Protein AF-A0AAV7X5I0-F1 (afdb_monomer)

InterPro domains:
  IPR001128 Cytochrome P450 [PF00067] (18-80)
  IPR002403 Cytochrome P450, E-class, group IV [PR00465] (37-55)
  IPR002403 Cytochrome P450, E-class, group IV [PR00465] (61-77)
  IPR002403 Cytochrome P450, E-class, group IV [PR00465] (77-90)
  IPR017972 Cytochrome P450, conserved site [PS00086] (70-79)
  IPR036396 Cytochrome P450 superfamily [G3DSA:1.10.630.10] (1-82)
  IPR036396 Cytochrome P450 superfamily [SSF48264] (2-80)
  IPR050476 Insect Cytochrome P450 Detoxification [PTHR24292] (2-80)

Mean predicted aligned error: 6.14 Å

Sequence (90 aa):
MHRVVTKEYTLPISTKNGKPAVLPKDMLVLIPVFSIHRDPEFYPDPDKFNPDNFTAEAKRARPSYTFMPFGEGPRICIGECYICSGLASL

Radius of gyration: 16.37 Å; Cα contacts (8 Å, |Δi|>4): 79; chains: 1; bounding box: 37×34×40 Å

Secondary structure (DSSP, 8-state):
-EEE-SS-EEE---STTPPPEEE-TT-EEE--HHHHTT-TTTSSSTTS--GGGGSHHHHHHSPTTS--TT--GGG--TTHHHHHHHHTT-

Nearest PDB structures (foldseek):
  6ma8-assembly1_A  TM=8.990E-01  e=1.077E-04  Homo sapiens
  7f3w-assembly3_C  TM=7.722E-01  e=1.964E-03  Deinococcus apachensis
  7f3w-assembly4_D  TM=7.012E-01  e=1.402E-03  Deinococcus apachensis
  7f3h-assembly3_C  TM=7.128E-01  e=1.716E-03  Deinococcus aerius
  6n6q-assembly2_B  TM=6.724E-01  e=6.624E-03  Mycobacterium phage Adler

pLDDT: mean 87.1, std 12.87, range [37.62, 96.38]

Foldseek 3Di:
DKDFAQCWDFDDQDDPPDDTDIDHGRDIDDDPLVCLQQPCVLPPPSVDDDCVCPDPVNVVPGDPPSDQPQHDDPRGHPCPVVVVVVVVVD

Structure (mmCIF, N/CA/C/O backbone):
data_AF-A0AAV7X5I0-F1
#
_entry.id   AF-A0AAV7X5I0-F1
#
loop_
_atom_site.group_PDB
_atom_site.id
_atom_site.type_symbol
_atom_site.label_atom_id
_atom_site.label_alt_id
_atom_site.label_comp_id
_atom_site.label_asym_id
_atom_site.label_entity_id
_atom_site.label_seq_id
_atom_site.pdbx_PDB_ins_code
_atom_site.Cartn_x
_atom_site.Cartn_y
_atom_site.Cartn_z
_atom_site.occupancy
_atom_site.B_iso_or_equiv
_atom_site.auth_seq_id
_atom_site.auth_comp_id
_atom_site.auth_asym_id
_atom_site.auth_atom_id
_atom_site.pdbx_PDB_model_num
ATOM 1 N N . MET A 1 1 ? -4.862 -6.106 3.240 1.00 70.19 1 MET A N 1
ATOM 2 C CA . MET A 1 1 ? -4.276 -5.573 4.490 1.00 70.19 1 MET A CA 1
ATOM 3 C C . MET A 1 1 ? -5.354 -4.822 5.262 1.00 70.19 1 MET A C 1
ATOM 5 O O . MET A 1 1 ? -5.500 -3.622 5.080 1.00 70.19 1 MET A O 1
ATOM 9 N N . HIS A 1 2 ? -6.165 -5.536 6.043 1.00 83.00 2 HIS A N 1
ATOM 10 C CA . HIS A 1 2 ? -7.239 -4.932 6.831 1.00 83.00 2 HIS A CA 1
ATOM 11 C C . HIS A 1 2 ? -6.837 -4.889 8.309 1.00 83.00 2 HIS A C 1
ATOM 13 O O . HIS A 1 2 ? -6.196 -5.812 8.821 1.00 83.00 2 HIS A O 1
ATOM 19 N N . ARG A 1 3 ? -7.170 -3.797 8.989 1.00 90.12 3 ARG A N 1
ATOM 20 C CA . ARG A 1 3 ? -6.995 -3.620 10.432 1.00 90.12 3 ARG A CA 1
ATOM 21 C C . ARG A 1 3 ? -8.335 -3.261 11.039 1.00 90.12 3 ARG A C 1
ATOM 23 O O . ARG A 1 3 ? -9.142 -2.623 10.382 1.00 90.12 3 ARG A O 1
ATOM 30 N N . VAL A 1 4 ? -8.549 -3.670 12.278 1.00 94.38 4 VAL A N 1
ATOM 31 C CA . VAL A 1 4 ? -9.718 -3.267 13.055 1.00 94.38 4 VAL A CA 1
ATOM 32 C C . VAL A 1 4 ? -9.221 -2.425 14.213 1.00 94.38 4 VAL A C 1
ATOM 34 O O . VAL A 1 4 ? -8.223 -2.767 14.854 1.00 94.38 4 VAL A O 1
ATOM 37 N N . VAL A 1 5 ? -9.885 -1.304 14.437 1.00 95.31 5 VAL A N 1
ATOM 38 C CA . VAL A 1 5 ? -9.553 -0.366 15.503 1.00 95.31 5 VAL A CA 1
ATOM 39 C C . VAL A 1 5 ? -10.005 -0.967 16.832 1.00 95.31 5 VAL A C 1
ATOM 41 O O . VAL A 1 5 ? -11.194 -1.104 17.088 1.00 95.31 5 VAL A O 1
ATOM 44 N N . THR A 1 6 ? -9.066 -1.363 17.690 1.00 95.94 6 THR A N 1
ATOM 45 C CA . THR A 1 6 ? -9.392 -2.031 18.966 1.00 95.94 6 THR A CA 1
ATOM 46 C C . THR A 1 6 ? -9.731 -1.056 20.092 1.00 95.94 6 THR A C 1
ATOM 48 O O . THR A 1 6 ? -10.402 -1.426 21.056 1.00 95.94 6 THR A O 1
ATOM 51 N N . LYS A 1 7 ? -9.265 0.190 19.979 1.00 95.44 7 LYS A N 1
ATOM 52 C CA . LYS A 1 7 ? -9.530 1.303 20.892 1.00 95.44 7 LYS A CA 1
ATOM 53 C C . LYS A 1 7 ? -9.684 2.564 20.061 1.00 95.44 7 LYS A C 1
ATOM 55 O O . LYS A 1 7 ? -8.946 2.723 19.091 1.00 95.44 7 LYS A O 1
ATOM 60 N N . GLU A 1 8 ? -10.614 3.429 20.451 1.00 95.00 8 GLU A N 1
ATOM 61 C CA . GLU A 1 8 ? -10.768 4.732 19.808 1.00 95.00 8 GLU A CA 1
ATOM 62 C C . GLU A 1 8 ? -9.429 5.474 19.799 1.00 95.00 8 GLU A C 1
ATOM 64 O O . GLU A 1 8 ? -8.712 5.503 20.804 1.00 95.00 8 GLU A O 1
ATOM 69 N N . TYR A 1 9 ? -9.068 6.010 18.636 1.00 92.50 9 TYR A N 1
ATOM 70 C CA . TYR A 1 9 ? -7.775 6.643 18.438 1.00 92.50 9 TYR A CA 1
ATOM 71 C C . TYR A 1 9 ? -7.878 7.797 17.447 1.00 92.50 9 TYR A C 1
ATOM 73 O O . TYR A 1 9 ? -8.384 7.635 16.336 1.00 92.50 9 TYR A O 1
ATOM 81 N N . THR A 1 10 ? -7.355 8.956 17.833 1.00 91.44 10 THR A N 1
ATOM 82 C CA . THR A 1 10 ? -7.223 10.103 16.933 1.00 91.44 10 THR A CA 1
ATOM 83 C C . THR A 1 10 ? -5.917 9.976 16.168 1.00 91.44 10 THR A C 1
ATOM 85 O O . THR A 1 10 ? -4.838 10.065 16.756 1.00 91.44 10 THR A O 1
ATOM 88 N N . LEU A 1 11 ? -6.009 9.776 14.853 1.00 88.25 11 LEU A N 1
ATOM 89 C CA . LEU A 1 11 ? -4.835 9.763 13.992 1.00 88.25 11 LEU A CA 1
ATOM 90 C C . LEU A 1 11 ? -4.163 11.144 14.006 1.00 88.25 11 LEU A C 1
ATOM 92 O O . LEU A 1 11 ? -4.856 12.159 13.844 1.00 88.25 11 LEU A O 1
ATOM 96 N N . PRO A 1 12 ? -2.826 11.207 14.139 1.00 84.69 12 PRO A N 1
ATOM 97 C CA . PRO A 1 12 ? -2.103 12.451 13.923 1.00 84.69 12 PRO A CA 1
ATOM 98 C C . PRO A 1 12 ? -2.302 12.919 12.475 1.00 84.69 12 PRO A C 1
ATOM 100 O O . PRO A 1 12 ? -2.513 12.108 11.566 1.00 84.69 12 PRO A O 1
ATOM 103 N N . ILE A 1 13 ? -2.245 14.234 12.245 1.00 79.00 13 ILE A N 1
ATOM 104 C CA . ILE A 1 13 ? -2.418 14.813 10.906 1.00 79.00 13 ILE A CA 1
ATOM 105 C C . ILE A 1 13 ? -1.345 14.230 9.981 1.00 79.00 13 ILE A C 1
ATOM 107 O O . ILE A 1 13 ? -0.160 14.513 10.129 1.00 79.00 13 ILE A O 1
ATOM 111 N N . SER A 1 14 ? -1.782 13.377 9.055 1.00 66.56 14 SER A N 1
ATOM 112 C CA . SER A 1 14 ? -0.897 12.575 8.199 1.00 66.56 14 SER A CA 1
ATOM 113 C C . SER A 1 14 ? -0.856 13.072 6.750 1.00 66.56 14 SER A C 1
ATOM 115 O O . SER A 1 14 ? 0.012 12.672 5.983 1.00 66.56 14 SER A O 1
ATOM 117 N N . THR A 1 15 ? -1.789 13.940 6.351 1.00 67.25 15 THR A N 1
ATOM 118 C CA . THR A 1 15 ? -1.860 14.510 4.998 1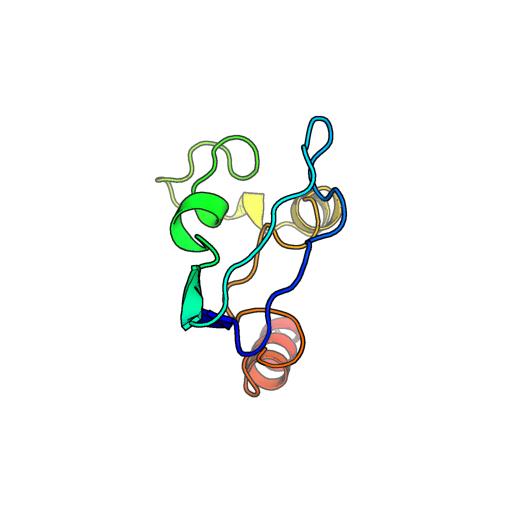.00 67.25 15 THR A CA 1
ATOM 119 C C . THR A 1 15 ? -1.562 16.007 5.035 1.00 67.25 15 THR A C 1
ATOM 121 O O . THR A 1 15 ? -1.898 16.683 6.006 1.00 67.25 15 THR A O 1
ATOM 124 N N . LYS A 1 16 ? -0.947 16.544 3.967 1.00 63.34 16 LYS A N 1
ATOM 125 C CA . LYS A 1 16 ? -0.514 17.957 3.872 1.00 63.34 16 LYS A CA 1
ATOM 126 C C . LYS A 1 16 ? -1.632 18.981 4.156 1.00 63.34 16 LYS A C 1
ATOM 128 O O . LYS A 1 16 ? -1.326 20.075 4.604 1.00 63.34 16 LYS A O 1
ATOM 133 N N . ASN A 1 17 ? -2.900 18.601 3.957 1.00 67.25 17 ASN A N 1
ATOM 134 C CA . ASN A 1 17 ? -4.101 19.405 4.243 1.00 67.25 17 ASN A CA 1
ATOM 135 C C . ASN A 1 17 ? -5.088 18.680 5.187 1.00 67.25 17 ASN A C 1
ATOM 137 O O . ASN A 1 17 ? -6.299 18.898 5.133 1.00 67.25 17 ASN A O 1
ATOM 141 N N . GLY A 1 18 ? -4.596 17.737 5.990 1.00 66.00 18 GLY A N 1
ATOM 142 C CA . GLY A 1 18 ? -5.426 16.820 6.763 1.00 66.00 18 GLY A CA 1
ATOM 143 C C . GLY A 1 18 ? -6.046 17.447 8.001 1.00 66.00 18 GLY A C 1
ATOM 144 O O . GLY A 1 18 ? -5.381 18.134 8.771 1.00 66.00 18 GLY A O 1
ATOM 145 N N . LYS A 1 19 ? -7.320 17.140 8.242 1.00 75.44 19 LYS A N 1
ATOM 146 C CA . LYS A 1 19 ? -7.924 17.297 9.569 1.00 75.44 19 LYS A CA 1
ATOM 147 C C . LYS A 1 19 ? -7.592 16.062 10.418 1.00 75.44 19 LYS A C 1
ATOM 149 O O . LYS A 1 19 ? -7.450 14.978 9.848 1.00 75.44 19 LYS A O 1
ATOM 154 N N . PRO A 1 20 ? -7.491 16.190 11.754 1.00 81.44 20 PRO A N 1
ATOM 155 C CA . PRO A 1 20 ? -7.418 15.030 12.636 1.00 81.44 20 PRO A CA 1
ATOM 156 C C . PRO A 1 20 ? -8.605 14.101 12.368 1.00 81.44 20 PRO A C 1
ATOM 158 O O . PRO A 1 20 ? -9.752 14.551 12.342 1.00 81.44 20 PRO A O 1
ATOM 161 N N . ALA A 1 21 ? -8.325 12.820 12.145 1.00 86.19 21 ALA A N 1
ATOM 162 C CA . ALA A 1 21 ? -9.349 11.812 11.912 1.00 86.19 21 ALA A CA 1
ATOM 163 C C . ALA A 1 21 ? -9.488 10.948 13.166 1.00 86.19 21 ALA A C 1
ATOM 165 O O . ALA A 1 21 ? -8.523 10.317 13.599 1.00 86.19 21 ALA A O 1
ATOM 166 N N . VAL A 1 22 ? -10.685 10.928 13.749 1.00 91.50 22 VAL A N 1
ATOM 167 C CA . VAL A 1 22 ? -11.014 10.011 14.843 1.00 91.50 22 VAL A CA 1
ATOM 168 C C . VAL A 1 22 ? -11.382 8.667 14.233 1.00 91.50 22 VAL A C 1
ATOM 170 O O . VAL A 1 22 ? -12.247 8.601 13.361 1.00 91.50 22 VAL A O 1
A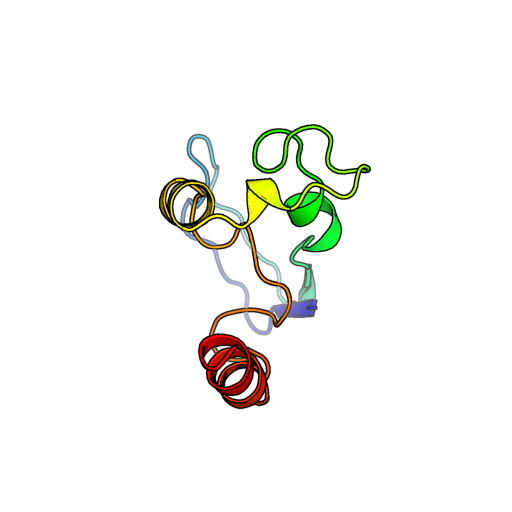TOM 173 N N . LEU A 1 23 ? -10.715 7.608 14.682 1.00 93.06 23 LEU A N 1
ATOM 174 C CA . LEU A 1 23 ? -11.027 6.233 14.327 1.00 93.06 23 LEU A CA 1
ATOM 175 C C . LEU A 1 23 ? -11.887 5.616 15.436 1.00 93.06 23 LEU A C 1
ATOM 177 O O . LEU A 1 23 ? -11.360 5.363 16.525 1.00 93.06 23 LEU A O 1
ATOM 181 N N . PRO A 1 24 ? -13.184 5.360 15.192 1.00 95.12 24 PRO A N 1
ATOM 182 C CA . PRO A 1 24 ? -14.042 4.697 16.160 1.00 95.12 24 PRO A CA 1
ATOM 183 C C . PRO A 1 24 ? -13.588 3.262 16.409 1.00 95.12 24 PRO A C 1
ATOM 185 O O . PRO A 1 24 ? -13.048 2.599 15.518 1.00 95.12 24 PRO A O 1
ATOM 188 N N . LYS A 1 25 ? -13.863 2.758 17.612 1.00 95.94 25 LYS A N 1
ATOM 189 C CA . LYS A 1 25 ? -13.686 1.339 17.924 1.00 95.94 25 LYS A CA 1
ATOM 190 C C . LYS A 1 25 ? -14.467 0.469 16.925 1.00 95.94 25 LYS A C 1
ATOM 192 O O . LYS A 1 25 ? -15.547 0.841 16.478 1.00 95.94 25 LYS A O 1
ATOM 197 N N . ASP A 1 26 ? -13.892 -0.677 16.578 1.00 95.69 26 ASP A N 1
ATOM 198 C CA . ASP A 1 26 ? -14.425 -1.693 15.667 1.00 95.69 26 ASP A CA 1
ATOM 199 C C . ASP A 1 26 ? -14.519 -1.250 14.191 1.00 95.69 26 ASP A C 1
ATOM 201 O O . ASP A 1 26 ? -14.934 -2.025 13.328 1.00 95.69 26 ASP A O 1
ATOM 205 N N . MET A 1 27 ? -14.034 -0.046 13.854 1.00 95.12 27 MET A N 1
ATOM 206 C CA . MET A 1 27 ? -13.901 0.403 12.469 1.00 95.12 27 MET A CA 1
ATOM 207 C C . MET A 1 27 ? -12.839 -0.414 11.719 1.00 95.12 27 MET A C 1
ATOM 209 O O . MET A 1 27 ? -11.726 -0.632 12.209 1.00 95.12 27 MET A O 1
ATOM 213 N N . LEU A 1 28 ? -13.165 -0.811 10.486 1.00 94.69 28 LEU A N 1
ATOM 214 C CA . LEU A 1 2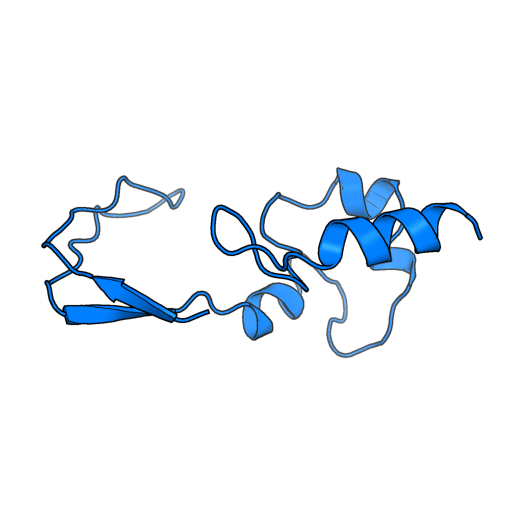8 ? -12.218 -1.410 9.551 1.00 94.69 28 LEU A CA 1
ATOM 215 C C . LEU A 1 28 ? -11.374 -0.322 8.874 1.00 94.69 28 LEU A C 1
ATOM 217 O O . LEU A 1 28 ? -11.900 0.614 8.277 1.00 94.69 28 LEU A O 1
ATOM 221 N N . VAL A 1 29 ? -10.058 -0.489 8.904 1.00 92.38 29 VAL A N 1
ATOM 222 C CA . VAL A 1 29 ? -9.085 0.347 8.203 1.00 92.38 29 VAL A CA 1
ATOM 223 C C . VAL A 1 29 ? -8.425 -0.492 7.118 1.00 92.38 29 VAL A C 1
ATOM 225 O O . VAL A 1 29 ? -7.840 -1.547 7.388 1.00 92.38 29 VAL A O 1
ATOM 228 N N . LEU A 1 30 ? -8.517 -0.016 5.880 1.00 92.50 30 LEU A N 1
ATOM 229 C CA . LEU A 1 30 ? -7.940 -0.654 4.705 1.00 92.50 30 LEU A CA 1
ATOM 230 C C . LEU A 1 30 ? -6.890 0.269 4.091 1.00 92.50 30 LEU A C 1
ATOM 232 O O . LEU A 1 30 ? -7.140 1.456 3.904 1.00 92.50 30 LEU A O 1
ATOM 236 N N . ILE A 1 31 ? -5.738 -0.295 3.732 1.00 91.62 31 ILE A N 1
ATOM 237 C CA . ILE A 1 31 ? -4.755 0.402 2.898 1.00 91.62 31 ILE A CA 1
ATOM 238 C C . ILE A 1 31 ? -5.019 0.006 1.440 1.00 91.62 31 ILE A C 1
ATOM 240 O O . ILE A 1 31 ? -4.942 -1.190 1.127 1.00 91.62 31 ILE A O 1
ATOM 244 N N . PRO A 1 32 ? -5.349 0.963 0.553 1.00 92.81 32 PRO A N 1
ATOM 245 C CA . PRO A 1 32 ? -5.757 0.683 -0.821 1.00 92.81 32 PRO A CA 1
ATOM 246 C C . PRO A 1 32 ? -4.536 0.436 -1.721 1.00 92.81 32 PRO A C 1
ATOM 248 O O . PRO A 1 32 ? -4.266 1.191 -2.649 1.00 92.81 32 PRO A O 1
ATOM 251 N N . VAL A 1 33 ? -3.786 -0.637 -1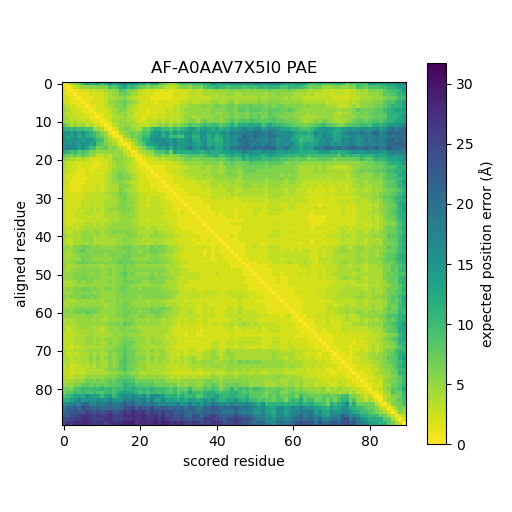.448 1.00 94.06 33 VAL A N 1
ATOM 252 C CA . VAL A 1 33 ? -2.530 -0.971 -2.152 1.00 94.06 33 VAL A CA 1
ATOM 253 C C . VAL A 1 33 ? -2.727 -1.036 -3.669 1.00 94.06 33 VAL A C 1
ATOM 255 O O . VAL A 1 33 ? -1.911 -0.501 -4.409 1.00 94.06 33 VAL A O 1
ATOM 258 N N . PHE A 1 34 ? -3.838 -1.623 -4.126 1.00 94.12 34 PHE A N 1
ATOM 259 C CA . PHE A 1 34 ? -4.163 -1.706 -5.551 1.00 94.12 34 PHE A CA 1
ATOM 260 C C . PHE A 1 34 ? -4.256 -0.326 -6.212 1.00 94.12 34 PHE A C 1
ATOM 262 O O . PHE A 1 34 ? -3.699 -0.127 -7.285 1.00 94.12 34 PHE A O 1
ATOM 269 N N . SER A 1 35 ? -4.924 0.630 -5.561 1.00 95.31 35 SER A N 1
ATOM 270 C CA . SER A 1 35 ? -5.050 1.996 -6.071 1.00 95.31 35 SER A CA 1
ATOM 271 C C . SER A 1 35 ? -3.705 2.716 -6.067 1.00 95.31 35 SER A C 1
ATOM 273 O O . SER A 1 35 ? -3.369 3.356 -7.050 1.00 95.31 35 SER A O 1
ATOM 275 N N . ILE A 1 36 ? -2.906 2.553 -5.007 1.00 95.31 36 ILE A N 1
ATOM 276 C CA . ILE A 1 36 ? -1.583 3.187 -4.887 1.00 95.31 36 ILE A CA 1
ATOM 277 C C . ILE A 1 36 ? -0.624 2.683 -5.976 1.00 95.31 36 ILE A C 1
ATOM 279 O O . ILE A 1 36 ? 0.092 3.470 -6.585 1.00 95.31 36 ILE A O 1
ATOM 283 N N . HIS A 1 37 ? -0.612 1.375 -6.254 1.00 95.38 37 HIS A N 1
ATOM 284 C CA . HIS A 1 37 ? 0.242 0.789 -7.302 1.00 95.38 37 HIS A CA 1
ATOM 285 C C . HIS A 1 37 ? -0.200 1.157 -8.719 1.00 95.38 37 HIS A C 1
ATOM 287 O O . HIS A 1 37 ? 0.538 0.895 -9.664 1.00 95.38 37 HIS A O 1
ATOM 293 N N . ARG A 1 38 ? -1.393 1.737 -8.872 1.00 95.69 38 ARG A N 1
ATOM 294 C CA . ARG A 1 38 ? -1.940 2.194 -10.153 1.00 95.69 38 ARG A CA 1
ATOM 295 C C . ARG A 1 38 ? -2.154 3.700 -10.199 1.00 95.69 38 ARG A C 1
ATOM 297 O O . ARG A 1 38 ? -2.865 4.188 -11.071 1.00 95.69 38 ARG A O 1
ATOM 304 N N . ASP A 1 39 ? -1.578 4.425 -9.252 1.00 95.81 39 ASP A N 1
ATOM 305 C CA . ASP A 1 39 ? -1.675 5.870 -9.235 1.00 95.81 39 ASP A CA 1
ATOM 306 C C . ASP A 1 39 ? -0.732 6.445 -10.308 1.00 95.81 39 ASP A C 1
ATOM 308 O O . ASP A 1 39 ? 0.486 6.233 -10.213 1.00 95.81 39 ASP A O 1
ATOM 312 N N . PRO A 1 40 ? -1.252 7.150 -11.331 1.00 95.50 40 PRO A N 1
ATOM 313 C CA . PRO A 1 40 ? -0.426 7.736 -12.379 1.00 95.50 40 PRO A CA 1
ATOM 314 C C . PRO A 1 40 ? 0.538 8.812 -11.860 1.00 95.50 40 PRO A C 1
ATOM 316 O O . PRO A 1 40 ? 1.504 9.122 -12.554 1.00 95.50 40 PRO A O 1
ATOM 319 N N . GLU A 1 41 ? 0.327 9.353 -10.651 1.00 94.00 41 GLU A N 1
ATOM 320 C CA . GLU A 1 41 ? 1.282 10.259 -9.998 1.00 94.00 41 GLU A CA 1
ATOM 321 C C . GLU A 1 41 ? 2.612 9.552 -9.678 1.00 94.00 41 GLU A C 1
ATOM 323 O O . GLU A 1 41 ? 3.677 10.165 -9.749 1.00 94.00 41 GLU A O 1
ATOM 328 N N . PHE A 1 42 ? 2.572 8.251 -9.365 1.00 93.62 42 PHE A N 1
ATOM 329 C CA . PHE A 1 42 ? 3.758 7.463 -9.001 1.00 93.62 42 PHE A CA 1
ATOM 330 C C . PHE A 1 42 ? 4.214 6.501 -10.104 1.00 93.62 42 PHE A C 1
ATOM 332 O O . PHE A 1 42 ? 5.395 6.140 -10.150 1.00 93.62 42 PHE A O 1
ATOM 339 N N . TYR A 1 43 ? 3.294 6.070 -10.969 1.00 94.81 43 TYR A N 1
ATOM 340 C CA . TYR A 1 43 ? 3.528 5.095 -12.033 1.00 94.81 43 TYR A CA 1
ATOM 341 C C . TYR A 1 43 ? 2.898 5.585 -13.344 1.00 94.81 43 TYR A C 1
ATOM 343 O O . TYR A 1 43 ? 1.717 5.331 -13.575 1.00 94.81 43 TYR A O 1
ATOM 351 N N . PRO A 1 44 ? 3.656 6.266 -14.221 1.00 93.81 44 PRO A N 1
ATOM 352 C CA . PRO A 1 44 ? 3.152 6.704 -15.521 1.00 93.81 44 PRO A CA 1
ATOM 353 C C . PRO A 1 44 ? 2.638 5.523 -16.356 1.00 93.81 44 PRO A C 1
ATOM 355 O O . PRO A 1 44 ? 3.297 4.483 -16.418 1.00 93.81 44 PRO A O 1
ATOM 358 N N . ASP A 1 45 ? 1.477 5.691 -17.001 1.00 94.88 45 ASP A N 1
ATOM 359 C CA . ASP A 1 45 ? 0.748 4.631 -17.718 1.00 94.88 45 ASP 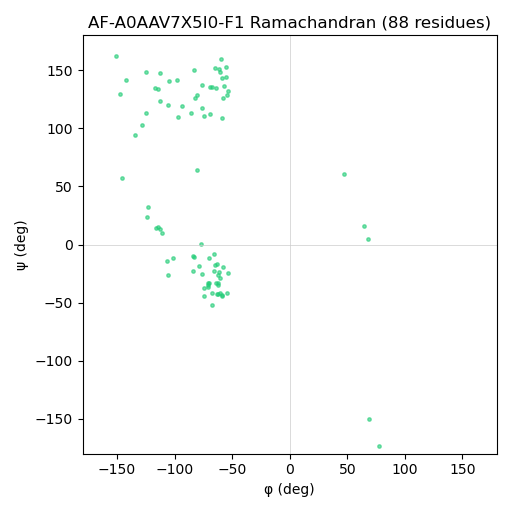A CA 1
ATOM 360 C C . ASP A 1 45 ? 0.620 3.320 -16.898 1.00 94.88 45 ASP A C 1
ATOM 362 O O . ASP A 1 45 ? 1.079 2.262 -17.339 1.00 94.88 45 ASP A O 1
ATOM 366 N N . PRO A 1 46 ? -0.020 3.345 -15.712 1.00 95.25 46 PRO A N 1
ATOM 367 C CA . PRO A 1 46 ? 0.056 2.257 -14.726 1.00 95.25 46 PRO A CA 1
ATOM 368 C C . PRO A 1 46 ? -0.565 0.928 -15.186 1.00 95.25 46 PRO A C 1
ATOM 370 O O . PRO A 1 46 ? -0.304 -0.125 -14.603 1.00 95.25 46 PRO A O 1
ATOM 373 N N . ASP A 1 47 ? -1.400 0.959 -16.225 1.00 95.69 47 ASP A N 1
ATOM 374 C CA . ASP A 1 47 ? -2.011 -0.234 -16.811 1.00 95.69 47 ASP A CA 1
ATOM 375 C C . ASP A 1 47 ? -1.101 -0.944 -17.828 1.00 95.69 47 ASP A C 1
ATOM 377 O O . ASP A 1 47 ? -1.403 -2.064 -18.244 1.00 95.69 47 ASP A O 1
ATOM 381 N N . LYS A 1 48 ? 0.022 -0.328 -18.219 1.00 96.38 48 LYS A N 1
ATOM 382 C CA . LYS A 1 48 ? 1.029 -0.933 -19.094 1.00 96.38 48 LYS A CA 1
ATOM 383 C C . LYS A 1 48 ? 2.174 -1.508 -18.268 1.00 96.38 48 LYS A C 1
ATOM 385 O O . LYS A 1 48 ? 2.642 -0.912 -17.301 1.00 96.38 48 LYS A O 1
ATOM 390 N N . PHE A 1 49 ? 2.684 -2.662 -18.692 1.00 95.44 49 PHE A N 1
ATOM 391 C CA . PHE A 1 49 ? 3.919 -3.195 -18.128 1.00 95.44 49 PHE A CA 1
ATOM 392 C C . PHE A 1 49 ? 5.101 -2.313 -18.551 1.00 95.44 49 PHE A C 1
ATOM 394 O O . PHE A 1 49 ? 5.455 -2.277 -19.728 1.00 95.44 49 PHE A O 1
ATOM 401 N N . ASN A 1 50 ? 5.700 -1.609 -17.588 1.00 94.38 50 ASN A N 1
ATOM 402 C CA . ASN A 1 50 ? 6.845 -0.728 -17.806 1.00 94.38 50 ASN A CA 1
ATOM 403 C C . ASN A 1 50 ? 7.987 -1.060 -16.817 1.00 94.38 50 ASN A C 1
ATOM 405 O O . ASN A 1 50 ? 7.902 -0.677 -15.644 1.00 94.38 50 ASN A O 1
ATOM 409 N N . PRO A 1 51 ? 9.050 -1.764 -17.257 1.00 94.31 51 PRO A N 1
ATOM 410 C CA . PRO A 1 51 ? 10.214 -2.083 -16.427 1.00 94.31 51 PRO A CA 1
ATOM 411 C C . PRO A 1 51 ? 10.961 -0.859 -15.888 1.00 94.31 51 PRO A C 1
ATOM 413 O O . PRO A 1 51 ? 11.532 -0.936 -14.798 1.00 94.31 51 PRO A O 1
ATOM 416 N N . ASP A 1 52 ? 10.928 0.273 -16.601 1.00 94.56 52 ASP A N 1
ATOM 417 C CA . ASP A 1 52 ? 11.703 1.470 -16.248 1.00 94.56 52 ASP A CA 1
ATOM 418 C C . ASP A 1 52 ? 11.244 2.092 -14.924 1.00 94.56 52 ASP A C 1
ATOM 420 O O . ASP A 1 52 ? 12.035 2.711 -14.204 1.00 94.56 52 ASP A O 1
ATOM 424 N N . ASN A 1 53 ? 9.997 1.812 -14.526 1.00 92.81 53 ASN A N 1
ATOM 425 C CA . ASN A 1 53 ? 9.472 2.134 -13.203 1.00 92.81 53 ASN A CA 1
ATOM 426 C C . ASN A 1 53 ? 10.303 1.497 -12.069 1.00 92.81 53 ASN A C 1
ATOM 428 O O . ASN A 1 53 ? 10.217 1.938 -10.927 1.00 92.81 53 ASN A O 1
ATOM 432 N N . PHE A 1 54 ? 11.104 0.462 -12.325 1.00 92.69 54 PHE A N 1
ATOM 433 C CA . PHE A 1 54 ? 11.834 -0.286 -11.294 1.00 92.69 54 PHE A CA 1
ATOM 434 C C . PHE A 1 54 ? 13.361 -0.161 -11.387 1.00 92.69 54 PHE A C 1
ATOM 436 O O . PHE A 1 54 ? 14.074 -0.908 -10.704 1.00 92.69 54 PHE A O 1
ATOM 443 N N . THR A 1 55 ? 13.860 0.812 -12.156 1.00 94.19 55 THR A N 1
ATOM 444 C CA . THR A 1 55 ? 15.274 1.226 -12.141 1.00 94.19 55 THR A CA 1
ATOM 445 C C . THR A 1 55 ? 15.701 1.718 -10.755 1.00 94.19 55 THR A C 1
ATOM 447 O O . THR A 1 55 ? 14.871 2.075 -9.911 1.00 94.19 55 THR A O 1
ATOM 450 N N . ALA A 1 56 ? 17.008 1.732 -10.484 1.00 93.31 56 ALA A N 1
ATOM 451 C CA . ALA A 1 56 ? 17.533 2.207 -9.204 1.00 93.31 56 ALA A CA 1
ATOM 452 C C . ALA A 1 56 ? 17.210 3.695 -8.976 1.00 93.31 56 ALA A C 1
ATOM 454 O O . ALA A 1 56 ? 16.957 4.118 -7.850 1.00 93.31 56 ALA A O 1
ATOM 455 N N . GLU A 1 57 ? 17.203 4.491 -10.041 1.00 94.44 57 GLU A N 1
ATOM 456 C CA . GLU A 1 57 ? 16.869 5.914 -10.051 1.00 94.44 57 GLU A CA 1
ATOM 457 C C . GLU A 1 57 ? 15.385 6.113 -9.734 1.00 94.44 57 GLU A C 1
ATOM 459 O O . GLU A 1 57 ? 15.060 6.833 -8.789 1.00 94.44 57 GLU A O 1
ATOM 464 N N . ALA A 1 58 ? 14.490 5.415 -10.445 1.00 92.81 58 ALA A N 1
ATOM 465 C CA . ALA A 1 58 ? 13.049 5.511 -10.220 1.00 92.81 58 ALA A CA 1
ATOM 466 C C . ALA A 1 58 ? 12.654 5.042 -8.813 1.00 92.81 58 ALA A C 1
ATOM 468 O O . ALA A 1 58 ? 11.873 5.707 -8.135 1.00 92.81 58 ALA A O 1
ATOM 469 N N . LYS A 1 59 ? 13.240 3.938 -8.327 1.00 91.38 59 LYS A N 1
ATOM 470 C CA . LYS A 1 59 ? 13.029 3.450 -6.954 1.00 91.38 59 LYS A CA 1
ATOM 471 C C . LYS A 1 59 ? 13.468 4.468 -5.901 1.00 91.38 59 LYS A C 1
ATOM 473 O O . LYS A 1 59 ? 12.765 4.634 -4.913 1.00 91.38 59 LYS A O 1
ATOM 478 N N . ARG A 1 60 ? 14.607 5.143 -6.106 1.00 92.19 60 ARG A N 1
ATOM 479 C CA . ARG A 1 60 ? 15.128 6.170 -5.183 1.00 92.19 60 ARG A CA 1
ATOM 480 C C . ARG A 1 60 ? 14.300 7.455 -5.192 1.00 92.19 60 ARG A C 1
ATOM 482 O O . ARG A 1 60 ? 14.160 8.079 -4.148 1.00 92.19 60 ARG 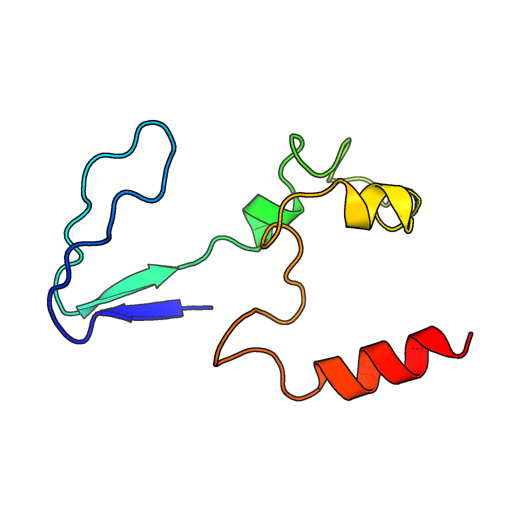A O 1
ATOM 489 N N . ALA A 1 61 ? 13.786 7.858 -6.353 1.00 93.00 61 ALA A N 1
ATOM 490 C CA . ALA A 1 61 ? 12.970 9.063 -6.495 1.00 93.00 61 ALA A CA 1
ATOM 491 C C . ALA A 1 61 ? 11.534 8.879 -5.976 1.00 93.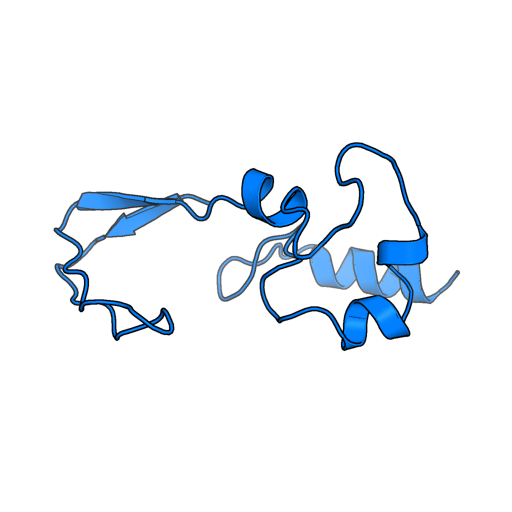00 61 ALA A C 1
ATOM 493 O O . ALA A 1 61 ? 10.876 9.851 -5.604 1.00 93.00 61 ALA A O 1
ATOM 494 N N . ARG A 1 62 ? 11.036 7.639 -5.960 1.00 92.69 62 ARG A N 1
ATOM 495 C CA . ARG A 1 62 ? 9.671 7.326 -5.550 1.00 92.69 62 ARG A CA 1
ATOM 496 C C . ARG A 1 62 ? 9.468 7.553 -4.038 1.00 92.69 62 ARG A C 1
ATOM 498 O O . ARG A 1 62 ? 10.282 7.085 -3.242 1.00 92.69 62 ARG A O 1
ATOM 505 N N . PRO A 1 63 ? 8.358 8.185 -3.609 1.00 93.44 63 PRO A N 1
ATOM 506 C CA . PRO A 1 63 ? 8.034 8.316 -2.191 1.00 93.44 63 PRO A CA 1
ATOM 507 C C . PRO A 1 63 ? 7.892 6.958 -1.490 1.00 93.44 63 PRO A C 1
ATOM 509 O O . PRO A 1 63 ? 7.333 6.012 -2.051 1.00 93.44 63 PRO A O 1
ATOM 512 N N . SER A 1 64 ? 8.334 6.865 -0.237 1.00 90.75 64 SER A N 1
ATOM 513 C CA . SER A 1 64 ? 8.144 5.662 0.583 1.00 90.75 64 SER A CA 1
ATOM 514 C C . SER A 1 64 ? 6.666 5.262 0.678 1.00 90.75 64 SER A C 1
ATOM 516 O O . SER A 1 64 ? 5.779 6.112 0.607 1.00 90.75 64 SER A O 1
ATOM 518 N N . TYR A 1 65 ? 6.398 3.968 0.876 1.00 91.25 65 TYR A N 1
ATOM 519 C CA . TYR A 1 65 ? 5.044 3.402 1.005 1.00 91.25 65 TYR A CA 1
ATOM 520 C C . TYR A 1 65 ? 4.150 3.511 -0.244 1.00 91.25 65 TYR A C 1
ATOM 522 O O . TYR A 1 65 ? 2.943 3.298 -0.164 1.00 91.25 65 TYR A O 1
ATOM 530 N N . THR A 1 66 ? 4.721 3.793 -1.417 1.00 94.12 66 THR A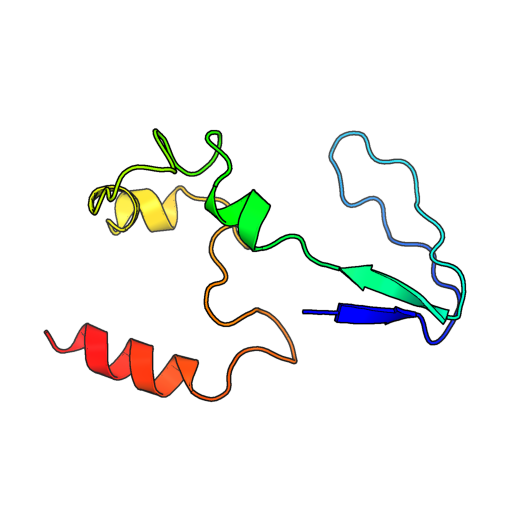 N 1
ATOM 531 C CA . THR A 1 66 ? 3.990 3.762 -2.702 1.00 94.12 66 THR A CA 1
ATOM 532 C C . THR A 1 66 ? 4.265 2.492 -3.517 1.00 94.12 66 THR A C 1
ATOM 534 O O . THR A 1 66 ? 3.545 2.184 -4.465 1.00 94.12 66 THR A O 1
ATOM 537 N N . PHE A 1 67 ? 5.267 1.700 -3.123 1.00 93.88 67 PHE A N 1
ATOM 538 C CA . PHE A 1 67 ? 5.490 0.333 -3.591 1.00 93.88 67 PHE A CA 1
ATOM 539 C C . PHE A 1 67 ? 5.554 -0.584 -2.371 1.00 93.88 67 PHE A C 1
ATOM 541 O O . PHE A 1 67 ? 6.447 -0.448 -1.550 1.00 93.88 67 PHE A O 1
ATOM 548 N N . MET A 1 68 ? 4.570 -1.470 -2.226 1.00 93.44 68 MET A N 1
ATOM 549 C CA . MET A 1 68 ? 4.392 -2.337 -1.048 1.00 93.44 68 MET A CA 1
ATOM 550 C C . MET A 1 68 ? 3.815 -3.695 -1.482 1.00 93.44 68 MET A C 1
ATOM 552 O O . MET A 1 68 ? 2.709 -4.058 -1.071 1.00 93.44 68 MET A O 1
ATOM 556 N N . PRO A 1 69 ? 4.491 -4.425 -2.390 1.00 91.44 69 PRO A N 1
ATOM 557 C CA . PRO A 1 69 ? 3.977 -5.684 -2.940 1.00 91.44 69 PRO A CA 1
ATOM 558 C C . PRO A 1 69 ? 3.796 -6.766 -1.867 1.00 91.44 69 PRO A C 1
ATOM 560 O O . PRO A 1 69 ? 2.933 -7.631 -1.997 1.00 91.44 69 PRO A O 1
ATOM 563 N N . PHE A 1 70 ? 4.569 -6.683 -0.783 1.00 92.00 70 PHE A N 1
ATOM 564 C CA . PHE A 1 70 ? 4.598 -7.653 0.309 1.00 92.00 70 PHE A CA 1
ATOM 565 C C . PHE A 1 70 ? 4.058 -7.092 1.634 1.00 92.00 70 PHE A C 1
ATOM 567 O O . PHE A 1 70 ? 4.186 -7.720 2.687 1.00 92.00 70 PHE A O 1
ATOM 574 N N . GLY A 1 71 ? 3.390 -5.938 1.579 1.00 90.81 71 GLY A N 1
ATOM 575 C CA . GLY A 1 71 ? 3.011 -5.176 2.765 1.00 90.81 71 GLY A CA 1
ATOM 576 C C . GLY A 1 71 ? 4.191 -4.400 3.343 1.00 90.81 71 GLY A C 1
ATOM 577 O O . GLY A 1 71 ? 5.248 -4.335 2.737 1.00 90.81 71 GLY A O 1
ATOM 578 N N . GLU A 1 72 ? 3.971 -3.783 4.501 1.00 90.44 72 GLU A N 1
ATOM 579 C CA . GLU A 1 72 ? 4.967 -2.971 5.202 1.00 90.44 72 GLU A CA 1
ATOM 580 C C . GLU A 1 72 ? 4.732 -3.007 6.719 1.00 90.44 72 GLU A C 1
ATOM 582 O O . GLU A 1 72 ? 3.639 -3.342 7.205 1.00 90.44 72 GLU A O 1
ATOM 587 N N . GLY A 1 73 ? 5.760 -2.628 7.481 1.00 89.81 73 GLY A N 1
ATOM 588 C CA . GLY A 1 73 ? 5.704 -2.536 8.941 1.00 89.81 73 GLY A CA 1
ATOM 589 C C . GLY A 1 73 ? 5.581 -3.899 9.650 1.00 89.81 73 GLY A C 1
ATOM 590 O O . GLY A 1 73 ? 6.036 -4.917 9.136 1.00 89.81 73 GLY A O 1
ATOM 591 N N . PRO A 1 74 ? 4.940 -3.981 10.835 1.00 90.56 74 PRO A N 1
ATOM 592 C CA . PRO A 1 74 ? 4.969 -5.191 11.673 1.00 90.56 74 PRO A CA 1
ATOM 593 C C . PRO A 1 74 ? 4.281 -6.440 11.096 1.00 90.56 74 PRO A C 1
ATOM 595 O O . PRO A 1 74 ? 4.313 -7.494 11.722 1.00 90.56 74 PRO A O 1
ATOM 598 N N . ARG A 1 75 ? 3.571 -6.323 9.966 1.00 89.31 75 ARG A N 1
ATOM 599 C CA . ARG A 1 75 ? 2.966 -7.467 9.254 1.00 89.31 75 ARG A CA 1
ATOM 600 C C . ARG A 1 75 ? 3.443 -7.546 7.798 1.00 89.31 75 ARG A C 1
ATOM 602 O O . ARG A 1 75 ? 2.666 -7.943 6.932 1.00 89.31 75 ARG A O 1
ATOM 609 N N . ILE A 1 76 ? 4.678 -7.124 7.539 1.00 91.44 76 ILE A N 1
ATOM 610 C CA . ILE A 1 76 ? 5.364 -7.369 6.270 1.00 91.44 76 ILE A CA 1
ATOM 611 C C . ILE A 1 76 ? 5.502 -8.879 6.028 1.00 91.44 76 ILE A C 1
ATOM 613 O O . ILE A 1 76 ? 5.564 -9.665 6.981 1.00 91.44 76 ILE A O 1
ATOM 617 N N . CYS A 1 77 ? 5.487 -9.307 4.765 1.00 91.69 77 CYS A N 1
ATOM 618 C CA . CYS A 1 77 ? 5.647 -10.716 4.419 1.00 91.69 77 CYS A CA 1
ATOM 619 C C . CYS A 1 77 ? 6.974 -11.254 4.965 1.00 91.69 77 CYS A C 1
ATOM 621 O O . CYS A 1 77 ? 8.042 -10.750 4.625 1.00 91.69 77 CYS A O 1
ATOM 623 N N . ILE A 1 78 ? 6.926 -12.344 5.736 1.00 91.69 78 ILE A N 1
ATOM 624 C CA . ILE A 1 78 ? 8.139 -12.979 6.280 1.00 91.69 78 ILE A CA 1
ATOM 625 C C . ILE A 1 78 ? 9.081 -13.486 5.174 1.00 91.69 78 ILE A C 1
ATOM 627 O O . ILE A 1 78 ? 10.272 -13.660 5.401 1.00 91.69 78 ILE A O 1
ATOM 631 N N . GLY A 1 79 ? 8.528 -13.748 3.984 1.00 90.31 79 GLY A N 1
ATOM 632 C CA . GLY A 1 79 ? 9.243 -14.262 2.820 1.00 90.31 79 GLY A CA 1
ATOM 633 C C . GLY A 1 79 ? 9.962 -13.191 2.000 1.00 90.31 79 GLY A C 1
ATOM 634 O O . GLY A 1 79 ? 10.745 -13.537 1.120 1.00 90.31 79 GLY A O 1
ATOM 635 N N . GLU A 1 80 ? 9.713 -11.904 2.259 1.00 87.62 80 GLU A N 1
ATOM 636 C CA . GLU A 1 80 ? 10.264 -10.820 1.442 1.00 87.62 80 GLU A CA 1
ATOM 637 C C . GLU A 1 80 ? 11.793 -10.841 1.414 1.00 87.62 80 GLU A C 1
ATOM 639 O O . GLU A 1 80 ? 12.398 -10.734 0.347 1.00 87.62 80 GLU A O 1
ATOM 644 N N . CYS A 1 81 ? 12.426 -11.062 2.567 1.00 81.19 81 CYS A N 1
ATOM 645 C CA . CYS A 1 81 ? 13.881 -11.111 2.649 1.00 81.19 81 CYS A CA 1
ATOM 646 C C . CYS A 1 81 ? 14.477 -12.255 1.811 1.00 81.19 81 CYS A C 1
ATOM 648 O O . CYS A 1 81 ? 15.544 -12.083 1.223 1.00 81.19 81 CYS A O 1
ATOM 650 N N . TYR A 1 82 ? 13.782 -13.389 1.688 1.00 83.25 82 TYR A N 1
ATOM 651 C CA . TYR A 1 82 ? 14.237 -14.541 0.905 1.00 83.25 82 TYR A CA 1
ATOM 652 C C . TYR A 1 82 ? 14.105 -14.299 -0.603 1.00 83.25 82 TYR A C 1
ATOM 654 O O . TYR A 1 82 ? 14.973 -14.692 -1.376 1.00 83.25 82 TYR A O 1
ATOM 662 N N . ILE A 1 83 ? 13.043 -13.614 -1.028 1.00 78.25 83 ILE A N 1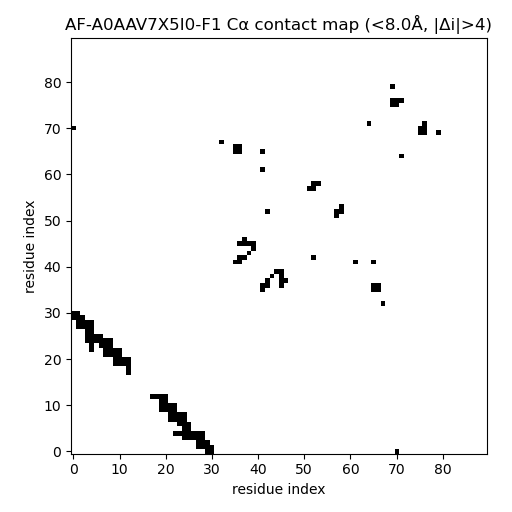
ATOM 663 C CA . ILE A 1 83 ? 12.805 -13.307 -2.444 1.00 78.25 83 ILE A CA 1
ATOM 664 C C . ILE A 1 83 ? 13.746 -12.192 -2.920 1.00 78.25 83 ILE A C 1
ATOM 666 O O . ILE A 1 83 ? 14.363 -12.308 -3.979 1.00 78.25 83 ILE A O 1
ATOM 670 N N . CYS A 1 84 ? 13.910 -11.130 -2.128 1.00 67.69 84 CYS A N 1
ATOM 671 C CA . CYS A 1 84 ? 14.764 -9.998 -2.490 1.00 67.69 84 CYS A CA 1
ATOM 672 C C . CYS A 1 84 ? 16.262 -10.345 -2.458 1.00 67.69 84 CYS A C 1
ATOM 674 O O . CYS A 1 84 ? 17.015 -9.841 -3.288 1.00 67.69 84 CYS A O 1
ATOM 676 N N . SER A 1 85 ? 16.701 -11.231 -1.555 1.00 61.19 85 SER A N 1
ATOM 677 C CA . SER A 1 85 ? 18.093 -11.719 -1.539 1.00 61.19 85 SER A CA 1
ATOM 678 C C . SER A 1 85 ? 18.413 -12.636 -2.725 1.00 61.19 85 SER A C 1
ATOM 680 O O . SER A 1 85 ? 19.520 -12.576 -3.257 1.00 61.19 85 SER A O 1
ATOM 682 N N . GLY A 1 86 ? 17.438 -13.421 -3.198 1.00 55.22 86 GLY A N 1
ATOM 683 C CA . GLY A 1 86 ? 17.595 -14.258 -4.390 1.00 55.22 86 GLY A CA 1
ATOM 684 C C . GLY A 1 86 ? 17.658 -13.467 -5.702 1.00 55.22 86 GLY A C 1
ATOM 685 O O . GLY A 1 86 ? 18.411 -13.830 -6.600 1.00 55.22 86 GLY A O 1
ATOM 686 N N . LEU A 1 87 ? 16.919 -12.357 -5.808 1.00 54.75 87 LEU A N 1
ATOM 687 C CA . LEU A 1 87 ? 16.892 -11.509 -7.011 1.00 54.75 87 LEU A CA 1
ATOM 688 C C . LEU A 1 87 ? 18.098 -10.570 -7.147 1.00 54.75 87 LEU A C 1
ATOM 690 O O . LEU A 1 87 ? 18.363 -10.099 -8.243 1.00 54.75 87 LEU A O 1
ATOM 694 N N . ALA A 1 88 ? 18.837 -10.306 -6.067 1.00 47.31 88 ALA A N 1
ATOM 695 C CA . ALA A 1 88 ? 20.072 -9.517 -6.118 1.00 47.31 88 ALA A CA 1
ATOM 696 C C . ALA A 1 88 ? 21.285 -10.306 -6.663 1.00 47.31 88 ALA A C 1
ATOM 698 O O . ALA A 1 88 ? 22.388 -9.768 -6.716 1.00 47.31 88 ALA A O 1
ATOM 699 N N . SER A 1 89 ? 21.087 -11.581 -7.024 1.00 37.62 89 SER A N 1
ATOM 700 C CA . SER A 1 89 ? 22.133 -12.507 -7.487 1.00 37.62 89 SER A CA 1
ATOM 701 C C . SER A 1 89 ? 22.023 -12.873 -8.979 1.00 37.62 89 SER A C 1
ATOM 703 O O . SER A 1 89 ? 22.720 -13.781 -9.432 1.00 37.62 89 SER A O 1
ATOM 705 N N . LEU A 1 90 ? 21.152 -12.190 -9.730 1.00 41.94 90 LEU A N 1
ATOM 706 C CA . LEU A 1 90 ? 21.012 -12.255 -11.192 1.00 41.94 90 LEU A CA 1
ATOM 707 C C . LEU A 1 90 ? 21.199 -10.852 -11.777 1.00 41.94 90 LEU A C 1
ATOM 709 O O . LEU A 1 90 ? 21.691 -10.772 -12.922 1.00 41.94 90 LEU A O 1
#

Organism: NCBI:txid439358

Solvent-accessible surface area (backbone atoms only — not comparable to full-atom values): 5798 Å² total; per-residue (Å²): 113,78,45,66,31,88,55,68,43,71,45,72,66,82,49,102,87,47,68,70,46,74,42,54,57,71,39,78,46,71,65,64,58,72,58,48,61,46,29,56,92,81,29,75,65,48,90,53,95,59,73,69,67,68,35,76,65,43,55,69,70,48,65,85,88,50,76,56,96,54,52,63,73,102,70,36,47,87,58,48,67,62,54,56,59,56,62,76,75,115